Protein AF-A0A948RRJ0-F1 (afdb_monomer_lite)

Foldseek 3Di:
DDDDDDDDDPVLVVQVVCCVVVVDPVSVVVSCVPPVVVRVVVVPPPPPPPPPPVPPPPDDDDDDDDD

Radius of gyration: 24.03 Å; chains: 1; bounding box: 64×46×42 Å

pLDDT: mean 78.34, std 19.09, range [49.34, 97.12]

Structure (mmCIF, N/CA/C/O backbone):
data_AF-A0A948RRJ0-F1
#
_entry.id   AF-A0A948RRJ0-F1
#
loop_
_atom_site.group_PDB
_atom_site.id
_atom_site.type_symbol
_atom_site.label_atom_id
_atom_site.label_alt_id
_atom_site.label_comp_id
_atom_site.label_asym_id
_atom_site.label_entity_id
_atom_site.label_seq_id
_atom_site.pdbx_PDB_ins_code
_atom_site.Cartn_x
_atom_site.Cartn_y
_atom_site.Cartn_z
_atom_site.occupancy
_atom_site.B_iso_or_equiv
_atom_site.auth_seq_id
_atom_site.auth_comp_id
_atom_site.auth_asym_id
_atom_site.auth_atom_id
_atom_site.pdbx_PDB_model_num
ATOM 1 N N . MET A 1 1 ? 3.734 6.108 -21.389 1.00 56.62 1 MET A N 1
ATOM 2 C CA . MET A 1 1 ? 3.843 5.817 -19.943 1.00 56.62 1 MET A CA 1
ATOM 3 C C . MET A 1 1 ? 3.955 4.315 -19.771 1.00 56.62 1 MET A C 1
ATOM 5 O O . MET A 1 1 ? 3.140 3.607 -20.350 1.00 56.62 1 MET A O 1
ATOM 9 N N . ALA A 1 2 ? 4.966 3.830 -19.051 1.00 72.19 2 ALA A N 1
ATOM 10 C CA . ALA A 1 2 ? 5.061 2.413 -18.716 1.00 72.19 2 ALA A CA 1
ATOM 11 C C . ALA A 1 2 ? 4.007 2.086 -17.648 1.00 72.19 2 ALA A C 1
ATOM 13 O O . ALA A 1 2 ? 3.894 2.797 -16.651 1.00 72.19 2 ALA A O 1
ATOM 14 N N . LYS A 1 3 ? 3.201 1.048 -17.882 1.00 79.62 3 LYS A N 1
ATOM 15 C CA . LYS A 1 3 ? 2.237 0.552 -16.898 1.00 79.62 3 LYS A CA 1
ATOM 16 C C . LYS A 1 3 ? 2.931 -0.517 -16.064 1.00 79.62 3 LYS A C 1
ATOM 18 O O . LYS A 1 3 ? 3.283 -1.560 -16.607 1.00 79.62 3 LYS A O 1
ATOM 23 N N . LEU A 1 4 ? 3.100 -0.266 -14.769 1.00 82.12 4 LEU A N 1
ATOM 24 C CA . LEU A 1 4 ? 3.585 -1.269 -13.828 1.00 82.12 4 LEU A CA 1
ATOM 25 C C . LEU A 1 4 ? 2.400 -1.960 -13.149 1.00 82.12 4 LEU A C 1
ATOM 27 O O . LEU A 1 4 ? 1.479 -1.300 -12.670 1.00 82.12 4 LEU A O 1
ATOM 31 N N . VAL A 1 5 ? 2.429 -3.290 -13.113 1.00 87.94 5 VAL A N 1
ATOM 32 C CA . VAL A 1 5 ? 1.470 -4.102 -12.361 1.00 87.94 5 VAL A CA 1
ATOM 33 C C . VAL A 1 5 ? 2.210 -4.721 -11.187 1.00 87.94 5 VAL A C 1
ATOM 35 O O . VAL A 1 5 ? 3.212 -5.403 -11.377 1.00 87.94 5 VAL A O 1
ATOM 38 N N . VAL A 1 6 ? 1.716 -4.468 -9.978 1.00 86.25 6 VAL A N 1
ATOM 39 C CA . VAL A 1 6 ? 2.343 -4.913 -8.734 1.00 86.25 6 VAL A CA 1
ATOM 40 C C . VAL A 1 6 ? 1.396 -5.864 -8.015 1.00 86.25 6 VAL A C 1
ATOM 42 O O . VAL A 1 6 ? 0.261 -5.502 -7.716 1.00 86.25 6 VAL A O 1
ATOM 45 N N . ALA A 1 7 ? 1.864 -7.078 -7.728 1.00 90.88 7 ALA A N 1
ATOM 46 C CA . ALA A 1 7 ? 1.116 -8.032 -6.919 1.00 90.88 7 ALA A CA 1
ATOM 47 C C . ALA A 1 7 ? 1.288 -7.719 -5.424 1.00 90.88 7 ALA A C 1
ATOM 49 O O . ALA A 1 7 ? 2.415 -7.545 -4.933 1.00 90.88 7 ALA A O 1
ATOM 50 N N . LEU A 1 8 ? 0.164 -7.664 -4.712 1.00 93.94 8 LEU A N 1
ATOM 51 C CA . LEU A 1 8 ? 0.092 -7.508 -3.265 1.00 93.94 8 LEU A CA 1
ATOM 52 C C . LEU A 1 8 ? -0.523 -8.766 -2.658 1.00 93.94 8 LEU A C 1
ATOM 54 O O . LEU A 1 8 ? -1.518 -9.278 -3.165 1.00 93.94 8 LEU A O 1
ATOM 58 N N . ASP A 1 9 ? 0.072 -9.228 -1.567 1.00 95.19 9 ASP A N 1
ATOM 59 C CA . ASP A 1 9 ? -0.485 -10.305 -0.753 1.00 95.19 9 ASP A CA 1
ATOM 60 C C . ASP A 1 9 ? -1.685 -9.794 0.061 1.00 95.19 9 ASP A C 1
ATOM 62 O O . ASP A 1 9 ? -1.847 -8.584 0.253 1.00 95.19 9 ASP A O 1
ATOM 66 N N . GLU A 1 10 ? -2.504 -10.714 0.570 1.00 97.06 10 GLU A N 1
ATOM 67 C CA . GLU A 1 10 ? -3.752 -10.398 1.279 1.00 97.06 10 GLU A CA 1
ATOM 68 C C . GLU A 1 10 ? -3.547 -9.424 2.451 1.00 97.06 10 GLU A C 1
ATOM 70 O O . GLU A 1 10 ? -4.248 -8.415 2.534 1.00 97.06 10 GLU A O 1
ATOM 75 N N . ASP A 1 11 ? -2.520 -9.631 3.279 1.00 97.12 11 ASP A N 1
ATOM 76 C CA . ASP A 1 11 ? -2.204 -8.747 4.411 1.00 97.12 11 ASP A CA 1
ATOM 77 C C . ASP A 1 11 ? -1.952 -7.297 3.973 1.00 97.12 11 ASP A C 1
ATOM 79 O O . ASP A 1 11 ? -2.400 -6.338 4.606 1.00 97.12 11 ASP A O 1
ATOM 83 N N . LYS A 1 12 ? -1.259 -7.125 2.840 1.00 96.38 12 LYS A N 1
ATOM 84 C CA . LYS A 1 12 ? -0.947 -5.806 2.277 1.00 96.38 12 LYS A CA 1
ATOM 85 C C . LYS A 1 12 ? -2.201 -5.147 1.702 1.00 96.38 12 LYS A C 1
ATOM 87 O O . LYS A 1 12 ? -2.331 -3.928 1.776 1.00 96.38 12 LYS A O 1
ATOM 92 N N . LEU A 1 13 ? -3.133 -5.931 1.155 1.00 96.25 13 LEU A N 1
ATOM 93 C CA . LEU A 1 13 ? -4.427 -5.427 0.686 1.00 96.25 13 LEU A CA 1
ATOM 9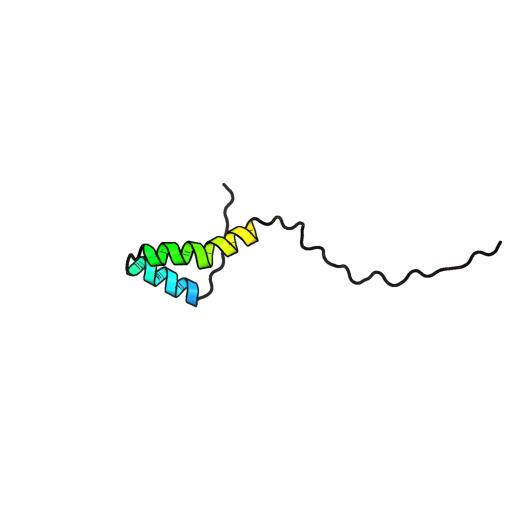4 C C . LEU A 1 13 ? -5.323 -4.997 1.850 1.00 96.25 13 LEU A C 1
ATOM 96 O O . LEU A 1 13 ? -5.958 -3.946 1.768 1.00 96.25 13 LEU A O 1
ATOM 100 N N . ILE A 1 14 ? -5.353 -5.771 2.938 1.00 97.12 14 ILE A N 1
ATOM 101 C CA . ILE A 1 14 ? -6.083 -5.410 4.160 1.00 97.12 14 ILE A CA 1
ATOM 102 C C . ILE A 1 14 ? -5.536 -4.098 4.721 1.00 97.12 14 ILE A C 1
ATOM 104 O O . ILE A 1 14 ? -6.313 -3.197 5.037 1.00 97.12 14 ILE A O 1
ATOM 108 N N . TRP A 1 15 ? -4.211 -3.961 4.793 1.00 96.31 15 TRP A N 1
ATOM 109 C CA . TRP A 1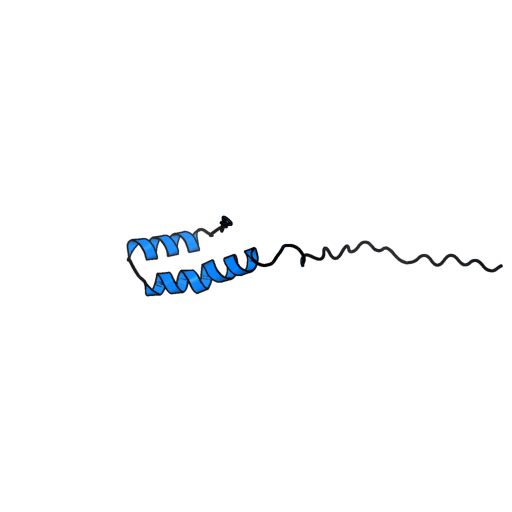 15 ? -3.576 -2.733 5.260 1.00 96.31 15 TRP A CA 1
ATOM 110 C C . TRP A 1 15 ? -3.923 -1.528 4.378 1.00 96.31 15 TRP A C 1
ATOM 112 O O . TRP A 1 15 ? -4.417 -0.522 4.883 1.00 96.31 15 TRP A O 1
ATOM 122 N N . LEU A 1 16 ? -3.789 -1.656 3.054 1.00 96.00 16 LEU A N 1
ATOM 123 C CA . LEU A 1 16 ? -4.172 -0.598 2.115 1.00 96.00 16 LEU A CA 1
ATOM 124 C C . LEU A 1 16 ? -5.648 -0.200 2.267 1.00 96.00 16 LEU A C 1
ATOM 126 O O . LEU A 1 16 ? -5.984 0.983 2.241 1.00 96.00 16 LEU A O 1
ATOM 130 N N . ARG A 1 17 ? -6.539 -1.178 2.460 1.00 96.56 17 ARG A N 1
ATOM 131 C CA . ARG A 1 17 ? -7.964 -0.917 2.678 1.00 96.56 17 ARG A CA 1
ATOM 132 C C . ARG A 1 17 ? -8.205 -0.112 3.956 1.00 96.56 17 ARG A C 1
ATOM 134 O O . ARG A 1 17 ? -9.061 0.771 3.936 1.00 96.56 17 ARG A O 1
ATOM 141 N N . ARG A 1 18 ? -7.471 -0.393 5.038 1.00 96.75 18 ARG A N 1
ATOM 142 C CA . ARG A 1 18 ? -7.553 0.375 6.292 1.00 96.75 18 ARG A CA 1
ATOM 143 C C . ARG A 1 18 ? -7.101 1.813 6.090 1.00 96.75 18 ARG A C 1
ATOM 145 O O . ARG A 1 18 ? -7.877 2.708 6.380 1.00 96.75 18 ARG A O 1
ATOM 152 N N . ILE A 1 19 ? -5.947 2.026 5.457 1.00 96.50 19 ILE A N 1
ATOM 153 C CA . ILE A 1 19 ? -5.439 3.367 5.122 1.00 96.50 19 ILE A CA 1
ATOM 154 C C . ILE A 1 19 ? -6.491 4.191 4.367 1.00 96.50 19 ILE A C 1
ATOM 156 O O . ILE A 1 19 ? -6.758 5.336 4.716 1.00 96.50 19 ILE A O 1
ATOM 160 N N . ILE A 1 20 ? -7.122 3.600 3.345 1.00 95.56 20 ILE A N 1
ATOM 161 C CA . ILE A 1 20 ? -8.154 4.279 2.545 1.00 95.56 20 ILE A CA 1
ATOM 162 C C . ILE A 1 20 ? -9.408 4.581 3.376 1.00 95.56 20 ILE A C 1
ATOM 164 O O . ILE A 1 20 ? -10.033 5.619 3.180 1.00 95.56 20 ILE A O 1
ATOM 168 N N . THR A 1 21 ? -9.792 3.670 4.271 1.00 96.56 21 THR A N 1
ATOM 169 C CA . THR A 1 21 ? -11.002 3.809 5.097 1.00 96.56 21 THR A CA 1
ATOM 170 C C . THR A 1 21 ? -10.815 4.861 6.186 1.00 96.56 21 THR A C 1
ATOM 172 O O . THR A 1 21 ? -11.704 5.679 6.405 1.00 96.56 21 THR A O 1
ATOM 175 N N . ASP A 1 22 ? -9.654 4.848 6.834 1.00 94.62 22 ASP A N 1
ATOM 176 C CA . ASP A 1 22 ? -9.352 5.676 7.999 1.00 94.62 22 ASP A CA 1
ATOM 177 C C . ASP A 1 22 ? -8.788 7.051 7.588 1.00 94.62 22 ASP A C 1
ATOM 179 O O . ASP A 1 22 ? -8.819 7.998 8.371 1.00 94.62 22 ASP A O 1
ATOM 183 N N . GLY A 1 23 ? -8.314 7.191 6.342 1.00 93.00 23 GLY A N 1
ATOM 184 C CA . GLY A 1 23 ? -7.754 8.438 5.815 1.00 93.00 23 GLY A CA 1
ATOM 185 C C . GLY A 1 23 ? -6.398 8.803 6.425 1.00 93.00 23 GLY A C 1
ATOM 186 O O . GLY A 1 23 ? -6.030 9.978 6.438 1.00 93.00 23 GLY A O 1
ATOM 187 N N . ASP A 1 24 ? -5.661 7.816 6.938 1.00 94.06 24 ASP A N 1
ATOM 188 C CA . ASP A 1 24 ? -4.387 8.027 7.623 1.00 94.06 24 ASP A CA 1
ATOM 189 C C . ASP A 1 24 ? -3.251 8.278 6.616 1.00 94.06 24 ASP A C 1
ATOM 191 O O . ASP A 1 24 ? -2.735 7.370 5.957 1.00 94.06 24 ASP A O 1
ATOM 195 N N . GLY A 1 25 ? -2.868 9.549 6.482 1.00 92.00 25 GLY A N 1
ATOM 196 C CA . GLY A 1 25 ? -1.806 9.979 5.575 1.00 92.00 25 GLY A CA 1
ATOM 197 C C . GLY A 1 25 ? -0.402 9.536 5.999 1.00 92.00 25 GLY A C 1
ATOM 198 O O . GLY A 1 25 ? 0.460 9.356 5.134 1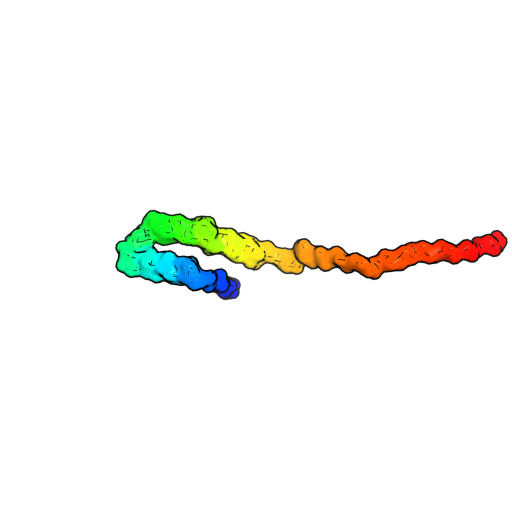.00 92.00 25 GLY A O 1
ATOM 199 N N . GLU A 1 26 ? -0.157 9.338 7.296 1.00 95.19 26 GLU A N 1
ATOM 200 C CA . GLU A 1 26 ? 1.139 8.863 7.785 1.00 95.19 26 GLU A CA 1
ATOM 201 C C . GLU A 1 26 ? 1.313 7.379 7.463 1.00 95.19 26 GLU A C 1
ATOM 203 O O . GLU A 1 26 ? 2.341 6.985 6.899 1.00 95.19 26 GLU A O 1
ATOM 208 N N . GLU A 1 27 ? 0.282 6.565 7.707 1.00 95.50 27 GLU A N 1
ATOM 209 C CA . GLU A 1 27 ? 0.292 5.164 7.285 1.00 95.50 27 GLU A CA 1
ATOM 210 C C . GLU A 1 27 ? 0.327 5.018 5.760 1.00 95.50 27 GLU A C 1
ATOM 212 O O . GLU A 1 27 ? 1.028 4.142 5.250 1.00 95.50 27 GLU A O 1
ATOM 217 N N . ALA A 1 28 ? -0.351 5.891 5.008 1.00 96.25 28 ALA A N 1
ATOM 218 C CA . ALA A 1 28 ? -0.262 5.896 3.548 1.00 96.25 28 ALA A CA 1
ATOM 219 C C . ALA A 1 28 ? 1.184 6.084 3.068 1.00 96.25 28 ALA A C 1
ATOM 221 O O . ALA A 1 28 ? 1.663 5.342 2.204 1.00 96.25 28 ALA A O 1
ATOM 222 N N . LEU A 1 29 ? 1.908 7.044 3.650 1.00 96.69 29 LEU A N 1
ATOM 223 C CA . LEU A 1 29 ? 3.310 7.278 3.317 1.00 96.69 29 LEU A CA 1
ATOM 224 C C . LEU A 1 29 ? 4.193 6.091 3.728 1.00 96.69 29 LEU A C 1
ATOM 226 O O . LEU A 1 29 ? 5.102 5.712 2.983 1.00 96.69 29 LEU A O 1
ATOM 230 N N . ALA A 1 30 ? 3.922 5.490 4.888 1.00 96.75 30 ALA A N 1
ATOM 231 C CA . ALA A 1 30 ? 4.622 4.295 5.344 1.00 96.75 30 ALA A CA 1
ATOM 232 C C . ALA A 1 30 ? 4.402 3.114 4.387 1.00 96.75 30 ALA A C 1
ATOM 234 O O . ALA A 1 30 ? 5.366 2.442 4.015 1.00 96.75 30 ALA A O 1
ATOM 235 N N . PHE A 1 31 ? 3.172 2.894 3.921 1.00 96.12 31 PHE A N 1
ATOM 236 C CA . PHE A 1 31 ? 2.840 1.850 2.953 1.00 96.12 31 PHE A CA 1
ATOM 237 C C . PHE A 1 31 ? 3.589 2.044 1.631 1.00 96.12 31 PHE A C 1
ATOM 239 O O . PHE A 1 31 ? 4.179 1.099 1.106 1.00 96.12 31 PHE A O 1
ATOM 246 N N . VAL A 1 32 ? 3.642 3.274 1.109 1.00 95.06 32 VAL A N 1
ATOM 247 C CA . VAL A 1 32 ? 4.391 3.577 -0.123 1.00 95.06 32 VAL A CA 1
ATOM 248 C C . VAL A 1 32 ? 5.868 3.200 0.027 1.00 95.06 32 VAL A C 1
ATOM 250 O O . VAL A 1 32 ? 6.386 2.447 -0.798 1.00 95.06 32 VAL A O 1
ATOM 253 N N . LYS A 1 33 ? 6.526 3.648 1.101 1.00 95.62 33 LYS A N 1
ATOM 254 C CA . LYS A 1 33 ? 7.964 3.411 1.328 1.00 95.62 33 LYS A CA 1
ATOM 255 C C . LYS A 1 33 ? 8.305 1.949 1.604 1.00 95.62 33 LYS A C 1
ATOM 257 O O . LYS A 1 33 ? 9.337 1.448 1.173 1.00 95.62 33 LYS A O 1
ATOM 262 N N . THR A 1 34 ? 7.456 1.257 2.356 1.00 94.88 34 THR A N 1
ATOM 263 C CA . THR A 1 34 ? 7.755 -0.103 2.830 1.00 94.88 34 THR A CA 1
ATOM 264 C C . THR A 1 34 ? 7.284 -1.186 1.868 1.00 94.88 34 THR A C 1
ATOM 266 O O . THR A 1 34 ? 7.900 -2.249 1.800 1.00 94.88 34 THR A O 1
ATOM 269 N N . VAL A 1 35 ? 6.215 -0.934 1.107 1.00 94.38 35 VAL A N 1
ATOM 270 C CA . VAL A 1 35 ? 5.592 -1.937 0.237 1.00 94.38 35 VAL A CA 1
ATOM 271 C C . VAL A 1 35 ? 5.821 -1.636 -1.237 1.00 94.38 35 VAL A C 1
ATOM 273 O O . VAL A 1 35 ? 6.206 -2.538 -1.984 1.00 94.38 35 VAL A O 1
ATOM 276 N N . LEU A 1 36 ? 5.565 -0.402 -1.679 1.00 92.81 36 LEU A N 1
ATOM 277 C CA . LEU A 1 36 ? 5.567 -0.077 -3.107 1.00 92.81 36 LEU A CA 1
ATOM 278 C C . LEU A 1 36 ? 6.967 0.240 -3.637 1.00 92.81 36 LEU A C 1
ATOM 280 O O . LEU A 1 36 ? 7.328 -0.287 -4.686 1.00 92.81 36 LEU A O 1
ATOM 284 N N . GLU A 1 37 ? 7.768 1.036 -2.925 1.00 92.12 37 GLU A N 1
ATOM 285 C CA . GLU A 1 37 ? 9.128 1.406 -3.351 1.00 92.12 37 GLU A CA 1
ATOM 286 C C . GLU A 1 37 ? 10.040 0.194 -3.625 1.00 92.12 37 GLU A C 1
ATOM 288 O O . GLU A 1 37 ? 10.675 0.174 -4.683 1.00 92.12 37 GLU A O 1
ATOM 293 N N . PRO A 1 38 ? 10.097 -0.855 -2.776 1.00 91.38 38 PRO A N 1
ATOM 294 C CA . PRO A 1 38 ? 10.918 -2.030 -3.070 1.00 91.38 38 PRO A CA 1
ATOM 295 C C . PRO A 1 38 ? 10.471 -2.754 -4.344 1.00 91.38 38 PRO A C 1
ATOM 297 O O . PRO A 1 38 ? 11.301 -3.120 -5.171 1.00 91.38 38 PRO A O 1
ATOM 300 N N . LYS A 1 39 ? 9.154 -2.897 -4.542 1.00 89.31 39 LYS A N 1
ATOM 301 C CA . LYS A 1 39 ? 8.575 -3.570 -5.714 1.00 89.31 39 LYS A CA 1
ATOM 302 C C . LYS A 1 39 ? 8.769 -2.762 -7.000 1.00 89.31 39 LYS A C 1
ATOM 304 O O . LYS A 1 39 ? 8.998 -3.343 -8.057 1.00 89.31 39 LYS A O 1
ATOM 309 N N . LEU A 1 40 ? 8.703 -1.433 -6.908 1.00 88.19 40 LEU A N 1
ATOM 310 C CA . LEU A 1 40 ? 9.047 -0.518 -7.998 1.00 88.19 40 LEU A CA 1
ATOM 311 C C . LEU A 1 40 ? 10.511 -0.690 -8.388 1.00 88.19 40 LEU A C 1
ATOM 313 O O . LEU A 1 40 ? 10.809 -0.939 -9.551 1.00 88.19 40 LEU A O 1
ATOM 317 N N . ARG A 1 41 ? 11.411 -0.654 -7.402 1.00 87.56 41 ARG A N 1
ATOM 318 C CA . ARG A 1 41 ? 12.846 -0.804 -7.633 1.00 87.56 41 ARG A CA 1
ATOM 319 C C . ARG A 1 41 ? 13.183 -2.139 -8.285 1.00 87.56 41 ARG A C 1
ATOM 321 O O . ARG A 1 41 ? 13.973 -2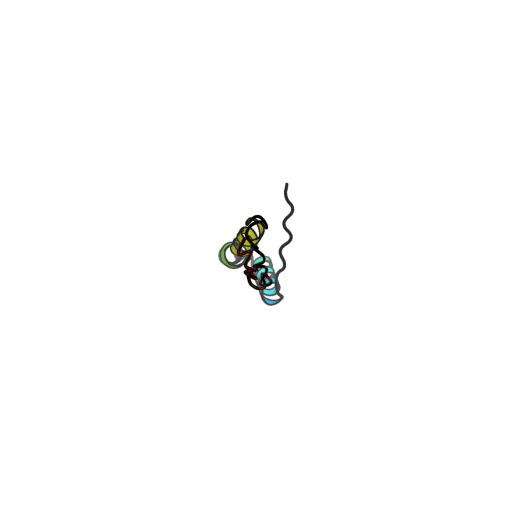.160 -9.217 1.00 87.56 41 ARG A O 1
ATOM 328 N N . GLU A 1 42 ? 12.585 -3.236 -7.820 1.00 84.81 42 GLU A N 1
ATOM 329 C CA . GLU A 1 42 ? 12.744 -4.566 -8.421 1.00 84.81 42 GLU A CA 1
ATOM 330 C C . GLU A 1 42 ? 12.275 -4.610 -9.880 1.00 84.81 42 GLU A C 1
ATOM 332 O O . GLU A 1 42 ? 12.932 -5.233 -10.710 1.00 84.81 42 GLU A O 1
ATOM 337 N N . ALA A 1 43 ? 11.171 -3.932 -10.201 1.00 81.06 43 ALA A N 1
ATOM 338 C CA . ALA A 1 43 ? 10.642 -3.872 -11.559 1.00 81.06 43 ALA A CA 1
ATOM 339 C C . ALA A 1 43 ? 11.436 -2.938 -12.491 1.00 81.06 43 ALA A C 1
ATOM 341 O O . ALA A 1 43 ? 11.414 -3.123 -13.706 1.00 81.06 43 ALA A O 1
ATOM 342 N N . GLU A 1 44 ? 12.127 -1.940 -11.937 1.00 74.38 44 GLU A N 1
ATOM 343 C CA . GLU A 1 44 ? 12.997 -1.024 -12.680 1.00 74.38 44 GLU A CA 1
ATOM 344 C C . GLU A 1 44 ? 14.394 -1.596 -12.949 1.00 74.38 44 GLU A C 1
ATOM 346 O O . GLU A 1 44 ? 15.097 -1.072 -13.815 1.00 74.38 44 GLU A O 1
ATOM 351 N N . VAL A 1 45 ? 14.814 -2.670 -12.264 1.00 62.44 45 VAL A N 1
ATOM 352 C CA . VAL A 1 45 ? 16.047 -3.376 -12.636 1.00 62.44 45 VAL A CA 1
ATOM 353 C C . VAL A 1 45 ? 15.802 -4.070 -13.980 1.00 62.44 45 VAL A C 1
ATOM 355 O O . VAL A 1 45 ? 14.996 -4.999 -14.042 1.00 62.44 45 VAL A O 1
ATOM 358 N N . PRO A 1 46 ? 16.489 -3.672 -15.070 1.00 56.53 46 PRO A N 1
ATOM 359 C CA . PRO A 1 46 ? 16.332 -4.353 -16.340 1.00 56.53 46 PRO A CA 1
ATOM 360 C C . PRO A 1 46 ? 16.770 -5.810 -16.179 1.00 56.53 46 PRO A C 1
ATOM 362 O O . PRO A 1 46 ? 17.779 -6.101 -15.530 1.00 56.53 46 PRO A O 1
ATOM 365 N N . ASP A 1 47 ? 16.012 -6.709 -16.801 1.00 55.62 47 ASP A N 1
ATOM 366 C CA . ASP A 1 47 ? 16.103 -8.179 -16.793 1.00 55.62 47 ASP A CA 1
ATOM 367 C C . ASP A 1 47 ? 17.431 -8.739 -17.379 1.00 55.62 47 ASP A C 1
ATOM 369 O O . ASP A 1 47 ? 17.485 -9.819 -17.953 1.00 55.62 47 ASP A O 1
ATOM 373 N N . GLY A 1 48 ? 18.535 -7.988 -17.290 1.00 51.12 48 GLY A N 1
ATOM 374 C CA . GLY A 1 48 ? 19.862 -8.321 -17.814 1.00 51.12 48 GLY A CA 1
ATOM 375 C C . GLY A 1 48 ? 20.851 -8.875 -16.781 1.00 51.12 48 GLY A C 1
ATOM 376 O O . GLY A 1 48 ? 21.954 -9.269 -17.154 1.00 51.12 48 GLY A O 1
ATOM 377 N N . SER A 1 49 ? 20.488 -8.930 -15.493 1.00 49.84 49 SER A N 1
ATOM 378 C CA . SER A 1 49 ? 21.365 -9.457 -14.427 1.00 49.84 49 SER A CA 1
ATOM 379 C C . SER A 1 49 ? 20.932 -10.804 -13.851 1.00 49.84 49 SER A C 1
ATOM 381 O O . SER A 1 49 ? 21.632 -11.352 -12.995 1.00 49.84 49 SER A O 1
ATOM 383 N N . ARG A 1 50 ? 19.866 -11.426 -14.372 1.00 51.31 50 ARG A N 1
ATOM 384 C CA . ARG A 1 50 ? 19.705 -12.880 -14.250 1.00 51.31 50 ARG A CA 1
ATOM 385 C C . ARG A 1 50 ? 20.676 -13.549 -15.220 1.00 51.31 50 ARG A C 1
ATOM 387 O O . ARG A 1 50 ? 20.285 -14.108 -16.237 1.00 51.31 50 ARG A O 1
ATOM 394 N N . ARG A 1 51 ? 21.972 -13.517 -14.887 1.00 51.88 51 ARG A N 1
ATOM 395 C CA . ARG A 1 51 ? 22.904 -14.526 -15.390 1.00 51.88 51 ARG A CA 1
ATOM 396 C C . ARG A 1 51 ? 22.356 -15.861 -14.907 1.00 51.88 51 ARG A C 1
ATOM 398 O O . ARG A 1 51 ? 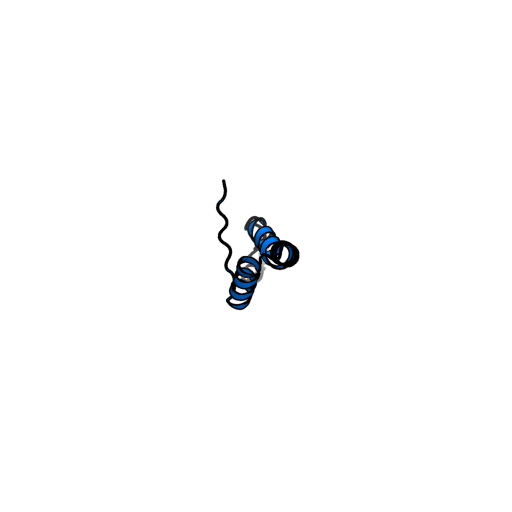22.558 -16.240 -13.756 1.00 51.88 51 ARG A O 1
ATOM 405 N N . THR A 1 52 ? 21.638 -16.557 -15.778 1.00 55.19 52 THR A N 1
ATOM 406 C CA . THR A 1 52 ? 21.544 -18.006 -15.724 1.00 55.19 52 THR A CA 1
ATOM 407 C C . THR A 1 52 ? 22.982 -18.493 -15.666 1.00 55.19 52 THR A C 1
ATOM 409 O O . THR A 1 52 ? 23.706 -18.457 -16.660 1.00 55.19 52 THR A O 1
ATOM 412 N N . PHE A 1 53 ? 23.445 -18.835 -14.468 1.00 50.53 53 PHE A N 1
ATOM 413 C CA . PHE A 1 53 ? 24.674 -19.583 -14.303 1.00 50.53 53 PHE A CA 1
ATOM 414 C C . PHE A 1 53 ? 24.360 -20.960 -14.883 1.00 50.53 53 PHE A C 1
ATOM 416 O O . PHE A 1 53 ? 23.852 -21.839 -14.187 1.00 50.53 53 PHE A O 1
ATOM 423 N N . ASP A 1 54 ? 24.531 -21.086 -16.200 1.00 52.38 54 ASP A N 1
ATOM 424 C CA . ASP A 1 54 ? 24.422 -22.344 -16.913 1.00 52.38 54 ASP A CA 1
ATOM 425 C C . ASP A 1 54 ? 25.483 -23.270 -16.319 1.00 52.38 54 ASP A C 1
ATOM 427 O O . ASP A 1 54 ? 26.685 -23.156 -16.558 1.00 52.38 54 ASP A O 1
ATOM 431 N N . ARG A 1 55 ? 25.034 -24.131 -15.407 1.00 53.88 55 ARG A N 1
ATOM 432 C CA . ARG A 1 55 ? 25.875 -25.070 -14.666 1.00 53.88 55 ARG A CA 1
ATOM 433 C C . ARG A 1 55 ? 26.148 -26.328 -15.498 1.00 53.88 55 ARG A C 1
ATOM 435 O O . ARG A 1 55 ? 26.307 -27.405 -14.926 1.00 53.88 55 ARG A O 1
ATOM 442 N N . ARG A 1 56 ? 26.175 -26.222 -16.832 1.00 53.41 56 ARG A N 1
ATOM 443 C CA . ARG A 1 56 ? 26.539 -27.305 -17.753 1.00 53.41 56 ARG A CA 1
ATOM 444 C C . ARG A 1 56 ? 27.628 -26.863 -18.730 1.00 53.41 56 ARG A C 1
ATOM 446 O O . ARG A 1 56 ? 27.483 -26.983 -19.938 1.00 53.41 56 ARG A O 1
ATOM 453 N N . SER A 1 57 ? 28.791 -26.513 -18.189 1.00 53.16 57 SER A N 1
ATOM 454 C CA . SER A 1 57 ? 30.057 -26.769 -18.888 1.00 53.16 57 SER A CA 1
ATOM 455 C C . SER A 1 57 ? 30.674 -28.051 -18.329 1.00 53.16 57 SER A C 1
ATOM 457 O O . SER A 1 57 ? 31.397 -27.987 -17.331 1.00 53.16 57 SER A O 1
ATOM 459 N N . PRO A 1 5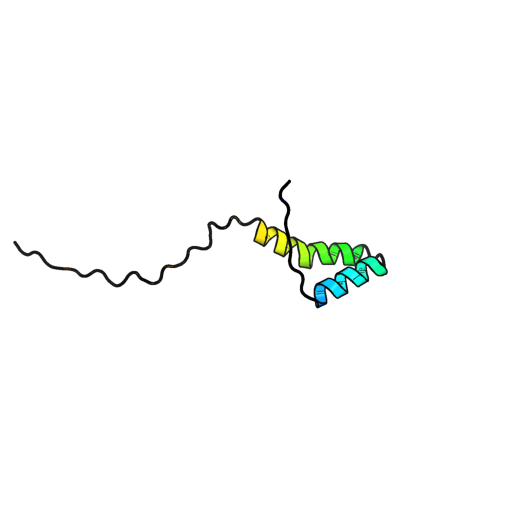8 ? 30.394 -29.240 -18.901 1.00 52.59 58 PRO A N 1
ATOM 460 C CA . PRO A 1 58 ? 31.194 -30.405 -18.592 1.00 52.59 58 PRO A CA 1
ATOM 461 C C . PRO A 1 58 ? 32.551 -30.234 -19.282 1.00 52.59 58 PRO A C 1
ATOM 463 O O . PRO A 1 58 ? 32.658 -30.296 -20.498 1.00 52.59 58 PRO A O 1
ATOM 466 N N . LEU A 1 59 ? 33.561 -29.974 -18.453 1.00 58.09 59 LEU A N 1
ATOM 467 C CA . LEU A 1 59 ? 34.920 -30.510 -18.530 1.00 58.09 59 LEU A CA 1
ATOM 468 C C . LEU A 1 59 ? 35.594 -30.508 -19.912 1.00 58.09 59 LEU A C 1
ATOM 470 O O . LEU A 1 59 ? 35.293 -31.313 -20.792 1.00 58.09 59 LEU A O 1
ATOM 474 N N . GLY A 1 60 ? 36.635 -29.678 -20.024 1.00 58.31 60 GLY A N 1
ATOM 475 C CA . GLY A 1 60 ? 37.632 -29.786 -21.078 1.00 58.31 60 GLY A CA 1
ATOM 476 C C . GLY A 1 60 ? 38.184 -31.208 -21.169 1.00 58.31 60 GLY A C 1
ATOM 477 O O . GLY A 1 60 ? 38.796 -31.715 -20.229 1.00 58.31 60 GLY A O 1
ATOM 478 N N . ARG A 1 61 ? 37.971 -31.847 -22.320 1.00 51.53 61 ARG A N 1
ATOM 479 C CA . ARG A 1 61 ? 38.656 -33.078 -22.697 1.00 51.53 61 ARG A CA 1
ATOM 480 C C . ARG A 1 61 ? 39.881 -32.680 -23.516 1.00 51.53 61 ARG A C 1
ATOM 482 O O . ARG A 1 61 ? 39.776 -32.222 -24.647 1.00 51.53 61 ARG A O 1
ATOM 489 N N . ASN A 1 62 ? 41.035 -32.786 -22.871 1.00 58.28 62 ASN A N 1
ATOM 490 C CA . ASN A 1 62 ? 42.347 -32.643 -23.477 1.00 58.28 62 ASN A CA 1
ATOM 491 C C . ASN A 1 62 ? 42.603 -33.918 -24.300 1.00 58.28 62 ASN A C 1
ATOM 493 O O . ASN A 1 62 ? 42.840 -34.974 -23.718 1.00 58.28 62 ASN A O 1
ATOM 497 N N . GLU A 1 63 ? 42.483 -33.854 -25.626 1.00 52.53 63 GLU A N 1
ATOM 498 C CA . GLU A 1 63 ? 42.961 -34.929 -26.501 1.00 52.53 63 GLU A CA 1
ATOM 499 C C . GLU A 1 63 ? 44.304 -34.510 -27.088 1.00 52.53 63 GLU A C 1
ATOM 501 O O . GLU A 1 63 ? 44.409 -33.569 -27.877 1.00 52.53 63 GLU A O 1
ATOM 506 N N . GLY A 1 64 ? 45.349 -35.188 -26.613 1.00 55.81 64 GLY A N 1
ATOM 507 C CA . GLY A 1 64 ? 46.712 -35.004 -27.065 1.00 55.81 64 GLY A CA 1
ATOM 508 C C . GLY A 1 64 ? 46.846 -35.298 -28.553 1.00 55.81 64 GLY A C 1
ATOM 509 O O . GLY A 1 64 ? 46.356 -36.306 -29.059 1.00 55.81 64 GLY A O 1
ATOM 510 N N . LYS A 1 65 ? 47.576 -34.427 -29.243 1.00 50.41 65 LYS A N 1
ATOM 511 C CA . LYS A 1 65 ? 48.127 -34.716 -30.560 1.00 50.41 65 LYS A CA 1
ATOM 512 C C . LYS A 1 65 ? 49.632 -34.525 -30.465 1.00 50.41 65 LYS A C 1
ATOM 514 O O . LYS A 1 65 ? 50.138 -33.417 -30.602 1.00 50.41 65 LYS A O 1
ATOM 519 N N . VAL A 1 66 ? 50.312 -35.617 -30.128 1.00 49.34 66 VAL A N 1
ATOM 520 C CA . VAL A 1 66 ? 51.759 -35.742 -30.294 1.00 49.34 66 VAL A CA 1
ATOM 521 C C . VAL A 1 66 ? 51.965 -36.082 -31.765 1.00 49.34 66 VAL A C 1
ATOM 523 O O . VAL A 1 66 ? 51.453 -37.098 -32.238 1.00 49.34 66 VAL A O 1
ATOM 526 N N . GLY A 1 67 ? 52.613 -35.180 -32.488 1.00 50.25 67 GLY A N 1
ATOM 527 C CA . GLY A 1 67 ? 53.092 -35.363 -33.852 1.00 50.25 67 GLY A CA 1
ATOM 528 C C . GLY A 1 67 ? 54.533 -34.902 -33.914 1.00 50.25 67 GLY A C 1
ATOM 529 O O . GLY A 1 67 ? 54.852 -33.950 -33.165 1.00 50.25 67 GLY A O 1
#

Sequence (67 aa):
MAKLVVALDEDKLIWLRRIITDGDGEEALAFVKTVLEPKLREAEVPDGSRRTFDRRSPLGRNEGKVG

Secondary structure (DSSP, 8-state):
---------HHHHHHHHHHHHHT-HHHHHHHIIIIIHHHHHHHHS-TT-------------------